Protein AF-A0A2E6DN81-F1 (afdb_monomer_lite)

Structure (mmCIF, N/CA/C/O backbone):
data_AF-A0A2E6DN81-F1
#
_entry.id   AF-A0A2E6DN81-F1
#
loop_
_atom_site.group_PDB
_atom_site.id
_atom_site.type_symbol
_atom_site.label_atom_id
_atom_site.label_alt_id
_atom_site.label_comp_id
_atom_site.label_asym_id
_atom_site.label_entity_id
_atom_site.label_seq_id
_atom_site.pdbx_PDB_ins_code
_atom_site.Cartn_x
_atom_site.Cartn_y
_atom_site.Cartn_z
_atom_site.occupancy
_atom_site.B_iso_or_equiv
_atom_site.auth_seq_id
_atom_site.auth_comp_id
_atom_site.auth_asym_id
_atom_site.auth_atom_id
_atom_site.pdbx_PDB_model_num
ATOM 1 N N . MET A 1 1 ? -9.766 3.424 26.716 1.00 77.06 1 MET A N 1
ATOM 2 C CA . MET A 1 1 ? -9.499 4.787 26.191 1.00 77.06 1 MET A CA 1
ATOM 3 C C . MET A 1 1 ? -10.748 5.645 26.396 1.00 77.06 1 MET A C 1
ATOM 5 O O . MET A 1 1 ? -11.809 5.058 26.550 1.00 77.06 1 MET A O 1
ATOM 9 N N . GLN A 1 2 ? -10.672 6.983 26.450 1.00 85.94 2 GLN A N 1
ATOM 10 C CA . GLN A 1 2 ? -11.897 7.806 26.452 1.00 85.94 2 GLN A CA 1
ATOM 11 C C . GLN A 1 2 ? -12.600 7.711 25.087 1.00 85.94 2 GLN A C 1
ATOM 13 O O . GLN A 1 2 ? -11.926 7.720 24.056 1.00 85.94 2 GLN A O 1
ATOM 18 N N . GLN A 1 3 ? -13.935 7.658 25.079 1.00 84.81 3 GLN A N 1
ATOM 19 C CA . GLN A 1 3 ? -14.743 7.437 23.873 1.00 84.81 3 GLN A CA 1
ATOM 20 C C . GLN A 1 3 ? -14.450 8.451 22.755 1.00 84.81 3 GLN A C 1
ATOM 22 O O . GLN A 1 3 ? -14.211 8.069 21.612 1.00 84.81 3 GLN A O 1
ATOM 27 N N . GLY A 1 4 ? -14.400 9.746 23.089 1.00 88.38 4 GLY A N 1
ATOM 28 C CA . GLY A 1 4 ? -14.118 10.805 22.113 1.00 88.38 4 GLY A CA 1
ATOM 29 C C . GLY A 1 4 ? -12.741 10.658 21.459 1.00 88.38 4 GLY A C 1
ATOM 30 O O . GLY A 1 4 ? -12.616 10.782 20.243 1.00 88.38 4 GLY A O 1
ATOM 31 N N . THR A 1 5 ? -11.722 10.304 22.247 1.00 90.06 5 THR A N 1
ATOM 32 C CA . THR A 1 5 ? -10.367 10.031 21.746 1.00 90.06 5 THR A CA 1
ATOM 33 C C . THR A 1 5 ? -10.341 8.812 20.827 1.00 90.06 5 THR A C 1
ATOM 35 O O . THR A 1 5 ? -9.689 8.845 19.787 1.00 90.06 5 THR A O 1
ATOM 38 N N . TRP A 1 6 ? -11.077 7.753 21.175 1.00 92.06 6 TRP A N 1
ATOM 39 C CA . TRP A 1 6 ? -11.170 6.543 20.359 1.00 92.06 6 TRP A CA 1
ATOM 40 C C . TRP A 1 6 ? -11.814 6.819 18.994 1.00 92.06 6 TRP A C 1
ATOM 42 O O . TRP A 1 6 ? -11.270 6.426 17.962 1.00 92.06 6 TRP A O 1
ATOM 52 N N . VAL A 1 7 ? -12.933 7.554 18.974 1.00 91.00 7 VAL A N 1
ATOM 53 C CA . VAL A 1 7 ? -13.625 7.930 17.729 1.00 91.00 7 VAL A CA 1
ATOM 54 C C . VAL A 1 7 ? -12.718 8.783 16.846 1.00 91.00 7 VAL A C 1
ATOM 56 O O . VAL A 1 7 ? -12.604 8.526 15.647 1.00 91.00 7 VAL A O 1
ATOM 59 N N . GLN A 1 8 ? -12.034 9.766 17.437 1.00 93.88 8 GLN A N 1
ATOM 60 C CA . GLN A 1 8 ? -11.093 10.612 16.712 1.00 93.88 8 GLN A CA 1
ATOM 61 C C . GLN A 1 8 ? -9.934 9.797 16.124 1.00 93.88 8 GLN A C 1
ATOM 63 O O . GLN A 1 8 ? -9.565 10.017 14.974 1.00 93.88 8 GLN A O 1
ATOM 68 N N . LEU A 1 9 ? -9.389 8.834 16.872 1.00 93.44 9 LEU A N 1
ATOM 69 C CA . LEU A 1 9 ? -8.317 7.965 16.391 1.00 93.44 9 LEU A CA 1
ATOM 70 C C . LEU A 1 9 ? -8.773 7.141 15.184 1.00 93.44 9 LEU A C 1
ATOM 72 O O . LEU A 1 9 ? -8.092 7.150 14.160 1.00 93.44 9 LEU A O 1
ATOM 76 N N . ILE A 1 10 ? -9.933 6.479 15.259 1.00 93.31 10 ILE A N 1
ATOM 77 C CA . ILE A 1 10 ? -10.464 5.711 14.123 1.00 93.31 10 ILE A CA 1
ATOM 78 C C . ILE A 1 10 ? -10.694 6.604 12.908 1.00 93.31 10 ILE A C 1
ATOM 80 O O . ILE A 1 10 ? -10.338 6.218 11.795 1.00 93.31 10 ILE A O 1
ATOM 84 N N . HIS A 1 11 ? -11.247 7.799 13.112 1.00 94.69 11 HIS A N 1
ATOM 85 C CA . HIS A 1 11 ? -11.448 8.758 12.034 1.00 94.69 11 HIS A CA 1
ATOM 86 C C . HIS A 1 11 ? -10.119 9.141 11.365 1.00 94.69 11 HIS A C 1
ATOM 88 O O . HIS A 1 11 ? -10.004 9.055 10.143 1.00 94.69 11 HIS A O 1
ATOM 94 N N . THR A 1 12 ? -9.097 9.500 12.148 1.00 96.00 12 THR A N 1
ATOM 95 C CA . THR A 1 12 ? -7.766 9.849 11.627 1.00 96.00 12 THR A CA 1
ATOM 96 C C . THR A 1 12 ? -7.141 8.687 10.863 1.00 96.00 12 THR A C 1
ATOM 98 O O . THR A 1 12 ? -6.700 8.870 9.736 1.00 96.00 12 THR A O 1
ATOM 101 N N . ARG A 1 13 ? -7.177 7.465 11.409 1.00 95.19 13 ARG A N 1
ATOM 102 C CA . ARG A 1 13 ? -6.631 6.285 10.716 1.00 95.19 13 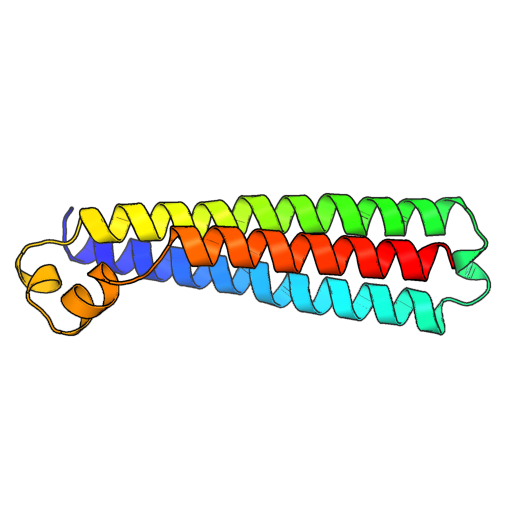ARG A CA 1
ATOM 103 C C . ARG A 1 13 ? -7.403 5.941 9.443 1.00 95.19 13 ARG A C 1
ATOM 105 O O . ARG A 1 13 ? -6.801 5.512 8.463 1.00 95.19 13 ARG A O 1
ATOM 112 N N . GLY A 1 14 ? -8.713 6.179 9.422 1.00 93.75 14 GLY A N 1
ATOM 113 C CA . GLY A 1 14 ? -9.523 6.091 8.207 1.00 93.75 14 GLY A CA 1
ATOM 114 C C . GLY A 1 14 ? -9.112 7.115 7.143 1.00 93.75 14 GLY A C 1
ATOM 115 O O . GLY A 1 14 ? -9.008 6.765 5.968 1.00 93.75 14 GLY A O 1
ATOM 116 N N . ALA A 1 15 ? -8.824 8.355 7.542 1.00 95.56 15 ALA A N 1
ATOM 117 C CA . ALA A 1 15 ? -8.315 9.383 6.636 1.00 95.56 15 ALA A CA 1
ATOM 118 C C . ALA A 1 15 ? -6.909 9.039 6.111 1.00 95.56 15 ALA A C 1
ATOM 120 O O . ALA A 1 15 ? -6.666 9.142 4.909 1.00 95.56 15 ALA A O 1
ATOM 121 N N . ASP A 1 16 ? -6.019 8.542 6.974 1.00 95.38 16 ASP A N 1
ATOM 122 C CA . ASP A 1 16 ? -4.674 8.103 6.588 1.00 95.38 16 ASP A CA 1
ATOM 123 C C . ASP A 1 16 ? -4.724 6.944 5.578 1.00 95.38 16 ASP A C 1
ATOM 125 O O . ASP A 1 16 ? -3.966 6.933 4.608 1.00 95.38 16 ASP A O 1
ATOM 129 N N . ALA A 1 17 ? -5.661 5.997 5.743 1.00 94.38 17 ALA A N 1
ATOM 130 C CA . ALA A 1 17 ? -5.901 4.942 4.756 1.00 94.38 17 ALA A CA 1
ATOM 131 C C . ALA A 1 17 ? -6.215 5.522 3.370 1.00 94.38 17 ALA A C 1
ATOM 133 O O . ALA A 1 17 ? -5.615 5.121 2.373 1.00 94.38 17 ALA A O 1
ATOM 134 N N . GLN A 1 18 ? -7.152 6.470 3.301 1.00 92.50 18 GLN A N 1
ATOM 135 C CA . GLN A 1 18 ? -7.565 7.089 2.040 1.00 92.50 18 GLN A CA 1
ATOM 136 C C . GLN A 1 18 ? -6.432 7.905 1.410 1.00 92.50 18 GLN A C 1
ATOM 138 O O . GLN A 1 18 ? -6.238 7.844 0.194 1.00 92.50 18 GLN A O 1
ATOM 143 N N . ALA A 1 19 ? -5.658 8.610 2.238 1.00 94.12 19 ALA A N 1
ATOM 144 C CA . ALA A 1 19 ? -4.512 9.407 1.820 1.00 94.12 19 ALA A CA 1
ATOM 145 C C . ALA A 1 19 ? -3.350 8.564 1.270 1.00 94.12 19 ALA A C 1
ATOM 147 O O . ALA A 1 19 ? -2.520 9.090 0.536 1.00 94.12 19 ALA A O 1
ATOM 148 N N . VAL A 1 20 ? -3.289 7.268 1.588 1.00 94.06 20 VAL A N 1
ATOM 149 C CA . VAL A 1 20 ? -2.256 6.352 1.080 1.00 94.06 20 VAL A CA 1
ATOM 150 C C . VAL A 1 20 ? -2.767 5.516 -0.096 1.00 94.06 20 VAL A C 1
ATOM 152 O O . VAL A 1 20 ? -2.095 5.426 -1.123 1.00 94.06 20 VAL A O 1
ATOM 155 N N . ILE A 1 21 ? -3.969 4.936 0.007 1.00 92.19 21 ILE A N 1
ATOM 156 C CA . ILE A 1 21 ? -4.506 4.030 -1.021 1.00 92.19 21 ILE A CA 1
ATOM 157 C C . ILE A 1 21 ? -4.773 4.767 -2.333 1.00 92.19 21 ILE A C 1
ATOM 159 O O . ILE A 1 21 ? -4.340 4.300 -3.386 1.00 92.19 21 ILE A O 1
ATOM 163 N N . LEU A 1 22 ? -5.495 5.895 -2.301 1.00 93.56 22 LEU A N 1
ATOM 164 C CA . LEU A 1 22 ? -5.903 6.569 -3.538 1.00 93.56 22 LEU A CA 1
ATOM 165 C C . LEU A 1 22 ? -4.689 7.049 -4.348 1.00 93.56 22 LEU A C 1
ATOM 167 O O . LEU A 1 22 ? -4.616 6.711 -5.532 1.00 93.56 22 LEU A O 1
ATOM 171 N N . PRO A 1 23 ? -3.696 7.745 -3.756 1.00 94.31 23 PRO A N 1
ATOM 172 C CA . PRO A 1 23 ? -2.495 8.121 -4.494 1.00 94.31 23 PRO A CA 1
ATOM 173 C C . PRO A 1 23 ? -1.696 6.923 -5.001 1.00 94.31 23 PRO A C 1
ATOM 175 O O . PRO A 1 23 ? -1.154 6.995 -6.100 1.00 94.31 23 PRO A O 1
ATOM 178 N N . TYR A 1 24 ? -1.651 5.810 -4.259 1.00 95.38 24 TYR A N 1
ATOM 179 C CA . TYR A 1 24 ? -0.991 4.598 -4.740 1.00 95.38 24 TYR A CA 1
ATOM 180 C C . TYR A 1 24 ? -1.671 4.034 -5.992 1.00 95.38 24 TYR A C 1
ATOM 182 O O . TYR A 1 24 ? -0.989 3.745 -6.971 1.00 95.38 24 TYR A O 1
ATOM 190 N N . VAL A 1 25 ? -3.005 3.944 -6.008 1.00 95.31 25 VAL A N 1
ATOM 191 C CA . VAL A 1 25 ? -3.753 3.483 -7.190 1.00 95.31 25 VAL A CA 1
ATOM 192 C C . VAL A 1 25 ? -3.478 4.385 -8.396 1.00 95.31 25 VAL A C 1
ATOM 194 O O . VAL A 1 25 ? -3.188 3.880 -9.480 1.00 95.31 25 VAL A O 1
ATOM 197 N N . PHE A 1 26 ? -3.503 5.709 -8.217 1.00 96.94 26 PHE A N 1
ATOM 198 C CA . PHE A 1 26 ? -3.170 6.644 -9.297 1.00 96.94 26 PHE A CA 1
ATOM 199 C C . PHE A 1 26 ? -1.715 6.532 -9.752 1.00 96.94 26 PHE A C 1
ATOM 201 O O . PHE A 1 26 ? -1.457 6.581 -10.951 1.00 96.94 26 PHE A O 1
ATOM 208 N N . SER A 1 27 ? -0.779 6.348 -8.821 1.00 96.62 27 SER A N 1
ATOM 209 C CA . SER A 1 27 ? 0.638 6.129 -9.119 1.00 96.62 27 SER A CA 1
ATOM 210 C C . SER A 1 27 ? 0.827 4.889 -9.990 1.00 96.62 27 SER A C 1
ATOM 212 O O . SER A 1 27 ? 1.445 4.975 -11.045 1.00 96.62 27 SER A O 1
ATOM 214 N N . VAL A 1 28 ? 0.207 3.768 -9.615 1.00 97.31 28 VAL A N 1
ATOM 215 C CA . VAL A 1 28 ? 0.275 2.505 -10.363 1.00 97.31 28 VAL A CA 1
ATOM 216 C C . VAL A 1 28 ? -0.320 2.643 -11.766 1.00 97.31 28 VAL A C 1
ATOM 218 O O . VAL A 1 28 ? 0.299 2.236 -12.748 1.00 97.31 28 VAL A O 1
ATOM 221 N N . LEU A 1 29 ? -1.504 3.253 -11.887 1.00 97.00 29 LEU A N 1
ATOM 222 C CA . LEU A 1 29 ? -2.117 3.517 -13.193 1.00 97.00 29 LEU A CA 1
ATOM 223 C C . LEU A 1 29 ? -1.246 4.446 -14.050 1.00 97.00 29 LEU A C 1
ATOM 225 O O . LEU A 1 29 ? -1.081 4.205 -15.243 1.00 97.00 29 LEU A O 1
ATOM 229 N N . GLY A 1 30 ? -0.663 5.480 -13.440 1.00 96.56 30 GLY A N 1
ATOM 230 C CA . GLY A 1 30 ? 0.247 6.411 -14.100 1.00 96.56 30 GLY A CA 1
ATOM 231 C C . GLY A 1 30 ? 1.535 5.738 -14.573 1.00 96.56 30 GLY A C 1
ATOM 232 O O . GLY A 1 30 ? 1.977 5.986 -15.691 1.00 96.56 30 GLY A O 1
ATOM 233 N N . THR A 1 31 ? 2.110 4.842 -13.770 1.00 96.44 31 THR A N 1
ATOM 234 C CA . THR A 1 31 ? 3.282 4.057 -14.165 1.00 96.44 31 THR A CA 1
ATOM 235 C C . THR A 1 31 ? 2.960 3.124 -15.328 1.00 96.44 31 THR A C 1
ATOM 237 O O . THR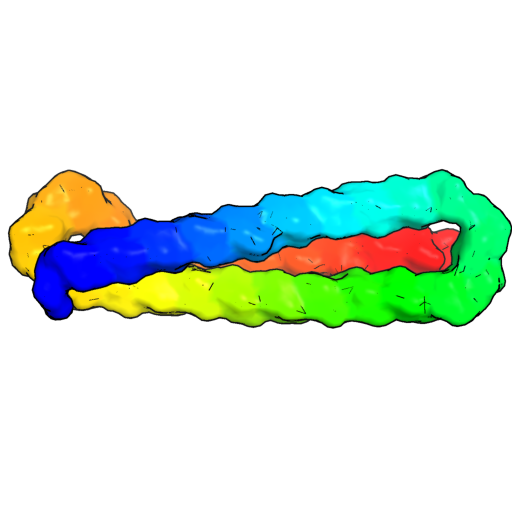 A 1 31 ? 3.709 3.115 -16.298 1.00 96.44 31 THR A O 1
ATOM 240 N N . PHE A 1 32 ? 1.830 2.408 -15.308 1.00 96.75 32 PHE A N 1
ATOM 241 C CA . PHE A 1 32 ? 1.421 1.604 -16.466 1.00 96.75 32 PHE A CA 1
ATOM 242 C C . PHE A 1 32 ? 1.196 2.450 -17.718 1.00 96.75 32 PHE A C 1
ATOM 244 O O . PHE A 1 32 ? 1.664 2.078 -18.789 1.00 96.75 32 PHE A O 1
ATOM 251 N N . ALA A 1 33 ? 0.530 3.598 -17.596 1.00 95.69 33 ALA A N 1
ATOM 252 C CA . ALA A 1 33 ? 0.358 4.528 -18.707 1.00 95.69 33 ALA A CA 1
ATOM 253 C C . ALA A 1 33 ? 1.712 4.970 -19.287 1.00 95.69 33 ALA A C 1
ATOM 255 O O . ALA A 1 33 ? 1.885 4.989 -20.504 1.00 95.69 33 ALA A O 1
ATOM 256 N N . PHE A 1 34 ? 2.687 5.271 -18.425 1.00 93.56 34 PHE A N 1
ATOM 257 C CA . PHE A 1 34 ? 4.033 5.640 -18.853 1.00 93.56 34 PHE A CA 1
ATOM 258 C C . PHE A 1 34 ? 4.777 4.476 -19.519 1.00 93.56 34 PHE A C 1
ATOM 260 O O . PHE A 1 34 ? 5.472 4.699 -20.498 1.00 93.56 34 PHE A O 1
ATOM 267 N N . ILE A 1 35 ? 4.600 3.238 -19.052 1.00 93.56 35 ILE A N 1
ATOM 268 C CA . ILE A 1 35 ? 5.170 2.047 -19.702 1.00 93.56 35 ILE A CA 1
ATOM 269 C C . ILE A 1 35 ? 4.551 1.836 -21.095 1.00 93.56 35 ILE A C 1
ATOM 271 O O . ILE A 1 35 ? 5.268 1.597 -22.059 1.00 93.56 35 ILE A O 1
ATOM 275 N N . ILE A 1 36 ? 3.227 1.968 -21.226 1.00 92.44 36 ILE A N 1
ATOM 276 C CA . ILE A 1 36 ? 2.505 1.721 -22.486 1.00 92.44 36 ILE A CA 1
ATOM 277 C C . ILE A 1 36 ? 2.793 2.810 -23.531 1.00 92.44 36 ILE A C 1
ATOM 279 O O . ILE A 1 36 ? 2.884 2.514 -24.722 1.00 92.44 36 ILE A O 1
ATOM 283 N N . TRP A 1 37 ? 2.913 4.070 -23.106 1.00 93.19 37 TRP A N 1
ATOM 284 C CA . TRP A 1 37 ? 3.016 5.225 -24.009 1.00 93.19 37 TRP A CA 1
ATOM 285 C C . TRP A 1 37 ? 4.356 5.971 -23.945 1.00 93.19 37 TRP A C 1
ATOM 287 O O . TRP A 1 37 ? 4.504 6.997 -24.605 1.00 93.19 37 TRP A O 1
ATOM 297 N N . GLY A 1 38 ? 5.334 5.488 -23.176 1.00 87.88 38 GLY A N 1
ATOM 298 C CA . GLY A 1 38 ? 6.609 6.180 -22.943 1.00 87.88 38 GLY A CA 1
ATOM 299 C C . GLY A 1 38 ? 7.558 6.214 -24.144 1.00 87.88 38 GLY A C 1
ATOM 300 O O . GLY A 1 38 ? 8.396 7.112 -24.222 1.00 87.88 38 GLY A O 1
ATOM 301 N N . GLY A 1 39 ? 7.413 5.285 -25.095 1.00 86.25 39 GLY A N 1
ATOM 302 C CA . GLY A 1 39 ? 8.217 5.235 -26.323 1.00 86.25 39 GLY A CA 1
ATOM 303 C C . GLY A 1 39 ? 9.729 5.230 -26.057 1.00 86.25 39 GLY A C 1
ATOM 304 O O . GLY A 1 39 ? 10.191 4.648 -25.079 1.00 86.25 39 GLY A O 1
ATOM 305 N N . GLU A 1 40 ? 10.492 5.936 -26.898 1.00 85.38 40 GLU A N 1
ATOM 306 C CA . GLU A 1 40 ? 11.968 5.998 -26.850 1.00 85.38 40 GLU A CA 1
ATOM 307 C C . GLU A 1 40 ? 12.533 6.525 -25.516 1.00 85.38 40 GLU A C 1
ATOM 309 O O . GLU A 1 40 ? 13.688 6.272 -25.176 1.00 85.38 40 GLU A O 1
ATOM 314 N N . ALA A 1 41 ? 11.738 7.251 -24.719 1.00 80.75 41 ALA A N 1
ATOM 315 C CA . ALA A 1 41 ? 12.184 7.737 -23.414 1.00 80.75 41 ALA A CA 1
ATOM 316 C C . ALA A 1 41 ? 12.442 6.593 -22.416 1.00 80.75 41 ALA A C 1
ATOM 318 O O . ALA A 1 41 ? 13.230 6.771 -21.487 1.00 80.75 41 ALA A O 1
ATOM 319 N N . LEU A 1 42 ? 11.802 5.431 -22.602 1.00 81.31 42 LEU A N 1
ATOM 320 C CA . LEU A 1 42 ? 12.017 4.238 -21.778 1.00 81.31 42 LEU A CA 1
ATOM 321 C C . LEU A 1 42 ? 13.323 3.511 -22.114 1.00 81.31 42 LEU A C 1
ATOM 323 O O . LEU A 1 42 ? 13.904 2.890 -21.226 1.00 81.31 42 LEU A O 1
ATOM 327 N N . ASP A 1 43 ? 13.823 3.650 -23.346 1.00 77.19 43 ASP A N 1
ATOM 328 C CA . ASP A 1 43 ? 15.080 3.029 -23.795 1.00 77.19 43 ASP A CA 1
ATOM 329 C C . ASP A 1 43 ? 16.315 3.696 -23.168 1.00 77.19 43 ASP A C 1
ATOM 331 O O . ASP A 1 43 ? 17.433 3.171 -23.192 1.00 77.19 43 ASP A O 1
ATOM 335 N N . VAL A 1 44 ? 16.121 4.860 -22.543 1.00 85.38 44 VAL A N 1
ATOM 336 C CA . VAL A 1 44 ? 17.135 5.498 -21.713 1.00 85.38 44 VAL A CA 1
ATOM 337 C C . VAL A 1 44 ? 17.210 4.743 -20.386 1.00 85.38 44 VAL A C 1
ATOM 339 O O . VAL A 1 44 ? 16.382 4.939 -19.499 1.00 85.38 44 VAL A O 1
ATOM 342 N N . GLY A 1 45 ? 18.251 3.926 -20.200 1.00 83.62 45 GLY A N 1
ATOM 343 C CA . GLY A 1 45 ? 18.398 3.065 -19.014 1.00 83.62 45 GLY A CA 1
ATOM 344 C C . GLY A 1 45 ? 18.277 3.784 -17.658 1.00 83.62 45 GLY A C 1
ATOM 345 O O . GLY A 1 45 ? 17.833 3.188 -16.679 1.00 83.62 45 GLY A O 1
ATOM 346 N N . ALA A 1 46 ? 18.595 5.081 -17.588 1.00 88.12 46 ALA A N 1
ATOM 347 C CA . ALA A 1 46 ? 18.368 5.892 -16.390 1.00 88.12 46 ALA A CA 1
ATOM 348 C C . ALA A 1 46 ? 16.873 6.111 -16.076 1.00 88.12 46 ALA A C 1
ATOM 350 O O . ALA A 1 46 ? 16.487 6.097 -14.908 1.00 88.12 46 ALA A O 1
ATOM 351 N N . VAL A 1 47 ? 16.030 6.286 -17.099 1.00 91.44 47 VAL A N 1
ATOM 352 C CA . VAL A 1 47 ? 14.573 6.442 -16.962 1.00 91.44 47 VAL A CA 1
ATOM 353 C C . VAL A 1 47 ? 13.943 5.115 -16.552 1.00 91.44 47 VAL A C 1
ATOM 355 O O . VAL A 1 47 ? 13.187 5.081 -15.582 1.00 91.44 47 VAL A O 1
ATOM 358 N N . GLN A 1 48 ? 14.315 4.013 -17.210 1.00 92.44 48 GLN A N 1
ATOM 359 C CA . GLN A 1 48 ? 13.855 2.673 -16.834 1.00 92.44 48 GLN A CA 1
ATOM 360 C C . GLN A 1 48 ? 14.213 2.353 -15.374 1.00 92.44 48 GLN A C 1
ATOM 362 O O . GLN A 1 48 ? 13.361 1.919 -14.599 1.00 92.44 48 GLN A O 1
ATOM 367 N N . LEU A 1 49 ? 15.449 2.648 -14.953 1.00 94.56 49 LEU A N 1
ATOM 368 C CA . LEU A 1 49 ? 15.875 2.463 -13.566 1.00 94.56 49 LEU A CA 1
ATOM 369 C C . LEU A 1 49 ? 15.072 3.331 -12.587 1.00 94.56 49 LEU A C 1
ATOM 371 O O . LEU A 1 49 ? 14.683 2.847 -11.526 1.00 94.56 49 LEU A O 1
ATOM 375 N N . ALA A 1 50 ? 14.810 4.596 -12.926 1.00 95.06 50 ALA A N 1
ATOM 376 C CA . ALA A 1 50 ? 14.035 5.494 -12.073 1.00 95.06 50 ALA A CA 1
ATOM 377 C C . ALA A 1 50 ? 12.604 4.980 -11.851 1.00 95.06 50 ALA A C 1
ATOM 379 O O . ALA A 1 50 ? 12.109 5.002 -10.722 1.00 95.06 50 ALA A O 1
ATOM 380 N N . ILE A 1 51 ? 11.961 4.459 -12.900 1.00 95.44 51 ILE A N 1
ATOM 381 C CA . ILE A 1 51 ? 10.619 3.873 -12.805 1.00 95.44 51 ILE A CA 1
ATOM 382 C C . ILE A 1 51 ? 10.655 2.601 -11.964 1.00 95.44 51 ILE A C 1
ATOM 384 O O . ILE A 1 51 ? 9.845 2.460 -11.051 1.00 95.44 51 ILE A O 1
ATOM 388 N N . ALA A 1 52 ? 11.612 1.703 -12.208 1.00 96.69 52 ALA A N 1
ATOM 389 C CA . ALA A 1 52 ? 11.756 0.483 -11.420 1.00 96.69 52 ALA A CA 1
ATOM 390 C C . ALA A 1 52 ? 11.963 0.792 -9.927 1.00 96.69 52 ALA A C 1
ATOM 392 O O . ALA A 1 52 ? 11.301 0.208 -9.066 1.00 96.69 52 ALA A O 1
ATOM 393 N N . ALA A 1 53 ? 12.833 1.758 -9.615 1.00 97.25 53 ALA A N 1
ATOM 394 C CA . ALA A 1 53 ? 13.068 2.215 -8.251 1.00 97.25 53 ALA A CA 1
ATOM 395 C C . ALA A 1 53 ? 11.794 2.791 -7.618 1.00 97.25 53 ALA A C 1
ATOM 397 O O . ALA A 1 53 ? 11.481 2.460 -6.475 1.00 97.25 53 ALA A O 1
ATOM 398 N N . TRP A 1 54 ? 11.029 3.602 -8.355 1.00 97.00 54 TRP A N 1
ATOM 399 C CA . TRP A 1 54 ? 9.753 4.139 -7.881 1.00 97.00 54 TRP A CA 1
ATOM 400 C C . TRP A 1 54 ? 8.714 3.045 -7.625 1.00 97.00 54 TRP A C 1
ATOM 402 O O . TRP A 1 54 ? 8.079 3.049 -6.573 1.00 97.00 54 TRP A O 1
ATOM 412 N N . VAL A 1 55 ? 8.570 2.079 -8.536 1.00 97.81 55 VAL A N 1
ATOM 413 C CA . VAL A 1 55 ? 7.649 0.946 -8.373 1.00 97.81 55 VAL A CA 1
ATOM 414 C C . VAL A 1 55 ? 7.956 0.193 -7.082 1.00 97.81 55 VAL A C 1
ATOM 416 O O . VAL A 1 55 ? 7.039 -0.090 -6.310 1.00 97.81 55 VAL A O 1
ATOM 419 N N . VAL A 1 56 ? 9.233 -0.091 -6.811 1.00 97.81 56 VAL A N 1
ATOM 420 C CA . VAL A 1 56 ? 9.656 -0.802 -5.597 1.00 97.81 56 VAL A CA 1
ATOM 421 C C . VAL A 1 56 ? 9.455 0.060 -4.352 1.00 97.81 56 VAL A C 1
ATOM 423 O O . VAL A 1 56 ? 8.768 -0.359 -3.420 1.00 97.81 56 VAL A O 1
ATOM 426 N N . LEU A 1 57 ? 10.025 1.266 -4.322 1.00 96.94 57 LEU A N 1
ATOM 427 C CA . LEU A 1 57 ? 10.009 2.125 -3.136 1.00 96.94 57 LEU A CA 1
ATOM 428 C C . LEU A 1 57 ? 8.602 2.623 -2.808 1.00 96.94 57 LEU A C 1
ATOM 430 O O . LEU A 1 57 ? 8.203 2.579 -1.647 1.00 96.94 57 LEU A O 1
ATOM 434 N N . GLY A 1 58 ? 7.832 3.039 -3.813 1.00 95.94 58 GLY A N 1
ATOM 435 C CA . GLY A 1 58 ? 6.445 3.467 -3.648 1.00 95.94 58 GLY A CA 1
ATOM 436 C C . GLY A 1 58 ? 5.554 2.333 -3.146 1.00 95.94 58 GLY A C 1
ATOM 437 O O . GLY A 1 58 ? 4.745 2.541 -2.246 1.00 95.94 58 GLY A O 1
ATOM 438 N N . SER A 1 59 ? 5.749 1.112 -3.651 1.00 97.06 59 SER A N 1
ATOM 439 C CA . SER A 1 59 ? 5.016 -0.065 -3.169 1.00 97.06 59 SER A CA 1
ATOM 440 C C . SER A 1 59 ? 5.385 -0.423 -1.728 1.00 97.06 59 SER A C 1
ATOM 442 O O . SER A 1 59 ? 4.493 -0.627 -0.908 1.00 97.06 59 SER A O 1
ATOM 444 N N . LEU A 1 60 ? 6.677 -0.441 -1.381 1.00 96.12 60 LEU A N 1
ATOM 445 C CA . LEU A 1 60 ? 7.125 -0.689 -0.005 1.00 96.12 60 LEU A CA 1
ATOM 446 C C . LEU A 1 60 ? 6.616 0.380 0.966 1.00 96.12 60 LEU A C 1
ATOM 448 O O . LEU A 1 60 ? 6.161 0.052 2.060 1.00 96.12 60 LEU A O 1
ATOM 452 N N . TRP A 1 61 ? 6.655 1.648 0.561 1.00 94.31 61 TRP A N 1
ATOM 453 C CA . TRP A 1 61 ? 6.146 2.759 1.355 1.00 94.31 61 TRP A CA 1
ATOM 454 C C . TRP A 1 61 ? 4.653 2.593 1.653 1.00 94.31 61 TRP A C 1
ATOM 456 O O . TRP A 1 61 ? 4.255 2.586 2.818 1.00 94.31 61 TRP A O 1
ATOM 466 N N . THR A 1 62 ? 3.832 2.382 0.621 1.00 95.69 62 THR A N 1
ATOM 467 C CA . THR A 1 62 ? 2.388 2.141 0.770 1.00 95.69 62 THR A CA 1
ATOM 468 C C . THR A 1 62 ? 2.109 0.916 1.635 1.00 95.69 62 THR A C 1
ATOM 470 O O . THR A 1 62 ? 1.234 0.964 2.501 1.00 95.69 62 THR A O 1
ATOM 473 N N . LEU A 1 63 ? 2.867 -0.168 1.439 1.00 95.88 63 LEU A N 1
ATOM 474 C CA . LEU A 1 63 ? 2.723 -1.398 2.209 1.00 95.88 63 LEU A CA 1
ATOM 475 C C . LEU A 1 63 ? 2.903 -1.140 3.704 1.00 95.88 63 LEU A C 1
ATOM 477 O O . LEU A 1 63 ? 2.029 -1.506 4.486 1.00 95.88 63 LEU A O 1
ATOM 481 N N . LEU A 1 64 ? 4.000 -0.486 4.088 1.00 95.31 64 LEU A N 1
ATOM 482 C CA . LEU A 1 64 ? 4.324 -0.202 5.486 1.00 95.31 64 LEU A CA 1
ATOM 483 C C . LEU A 1 64 ? 3.299 0.732 6.134 1.00 95.31 64 LEU A C 1
ATOM 485 O O . LEU A 1 64 ? 2.824 0.464 7.237 1.00 95.31 64 LEU A O 1
ATOM 489 N N . TRP A 1 65 ? 2.929 1.814 5.447 1.00 95.25 65 TRP A N 1
ATOM 490 C CA . TRP A 1 65 ? 1.990 2.790 5.997 1.00 95.25 65 TRP A CA 1
ATOM 491 C C . TRP A 1 65 ? 0.593 2.214 6.178 1.00 95.25 65 TRP A C 1
ATOM 493 O O . TRP A 1 65 ? -0.011 2.392 7.238 1.00 95.25 65 TRP A O 1
ATOM 503 N N . PHE A 1 66 ? 0.083 1.500 5.175 1.00 95.31 66 PHE A N 1
ATOM 504 C CA . PHE A 1 66 ? -1.256 0.937 5.266 1.00 95.31 66 PHE A CA 1
ATOM 505 C C . PHE A 1 66 ? -1.313 -0.275 6.210 1.00 95.31 66 PHE A C 1
ATOM 507 O O . PHE A 1 66 ? -2.296 -0.443 6.930 1.00 95.31 66 PHE A O 1
ATOM 514 N N . ASP A 1 67 ? -0.239 -1.066 6.310 1.00 95.88 67 ASP A N 1
ATOM 515 C CA . ASP A 1 67 ? -0.111 -2.097 7.347 1.00 95.88 67 ASP A CA 1
ATOM 516 C C . ASP A 1 67 ? -0.157 -1.493 8.762 1.00 95.88 67 ASP A C 1
ATOM 518 O O . ASP A 1 67 ? -0.880 -1.999 9.624 1.00 95.88 67 ASP A O 1
ATOM 522 N N . GLY A 1 68 ? 0.527 -0.362 8.973 1.00 95.69 68 GLY A N 1
ATOM 523 C CA . GLY A 1 68 ? 0.449 0.415 10.209 1.00 95.69 68 GLY A CA 1
ATOM 524 C C . GLY A 1 68 ? -0.977 0.872 10.529 1.00 95.69 68 GLY A C 1
ATOM 525 O O . GLY A 1 68 ? -1.438 0.709 11.655 1.00 95.69 68 GLY A O 1
ATOM 526 N N . VAL A 1 69 ? -1.725 1.364 9.533 1.00 96.44 69 VAL A N 1
ATOM 527 C CA . VAL A 1 69 ? -3.145 1.732 9.704 1.00 96.44 69 VAL A CA 1
ATOM 528 C C . VAL A 1 69 ? -3.970 0.545 10.186 1.00 96.44 69 VAL A C 1
ATOM 530 O O . VAL A 1 69 ? -4.722 0.666 11.153 1.00 96.44 69 VAL A O 1
ATOM 533 N N . ILE A 1 70 ? -3.817 -0.615 9.549 1.00 95.94 70 ILE A N 1
ATOM 534 C CA . ILE A 1 70 ? -4.571 -1.813 9.923 1.00 95.94 70 ILE A CA 1
ATOM 535 C C . ILE A 1 70 ? -4.181 -2.292 11.330 1.00 95.94 70 ILE A C 1
ATOM 537 O O . ILE A 1 70 ? -5.047 -2.719 12.096 1.00 95.94 70 ILE A O 1
ATOM 541 N N . ALA A 1 71 ? -2.897 -2.214 11.689 1.00 95.88 71 ALA A N 1
ATOM 542 C CA . ALA A 1 71 ? -2.422 -2.555 13.026 1.00 95.88 71 ALA A CA 1
ATOM 543 C C . ALA A 1 71 ? -3.045 -1.649 14.101 1.00 95.88 71 ALA A C 1
ATOM 545 O O . ALA A 1 71 ? -3.547 -2.162 15.104 1.00 95.88 71 ALA A O 1
ATOM 546 N N . ASP A 1 72 ? -3.089 -0.337 13.859 1.00 95.50 72 ASP A N 1
ATOM 547 C CA . ASP A 1 72 ? -3.674 0.638 14.784 1.00 95.50 72 ASP A CA 1
ATOM 548 C C . ASP A 1 72 ? -5.189 0.463 14.919 1.00 95.50 72 ASP A C 1
ATOM 550 O O . ASP A 1 72 ? -5.720 0.524 16.025 1.00 95.50 72 ASP A O 1
ATOM 554 N N . LEU A 1 73 ? -5.899 0.170 13.823 1.00 95.00 73 LEU A N 1
ATOM 555 C CA . LEU A 1 73 ? -7.326 -0.171 13.868 1.00 95.00 73 LEU A CA 1
ATOM 556 C C . LEU A 1 73 ? -7.572 -1.468 14.655 1.00 95.00 73 LEU A C 1
ATOM 558 O O . LEU A 1 73 ? -8.543 -1.568 15.408 1.00 95.00 73 LEU A O 1
ATOM 562 N N . GLY A 1 74 ? -6.667 -2.443 14.533 1.00 94.19 74 GLY A N 1
ATOM 563 C CA . GLY A 1 74 ? -6.673 -3.668 15.331 1.00 94.19 74 GLY A CA 1
ATOM 564 C C . GLY A 1 74 ? -6.440 -3.437 16.822 1.00 94.19 74 GLY A C 1
ATOM 565 O O . GLY A 1 74 ? -7.050 -4.120 17.645 1.00 94.19 74 GLY A O 1
ATOM 566 N N . ALA A 1 75 ? -5.590 -2.477 17.183 1.00 94.25 75 ALA A N 1
ATOM 567 C CA . ALA A 1 75 ? -5.418 -2.049 18.567 1.00 94.25 75 ALA A CA 1
ATOM 568 C C . ALA A 1 75 ? -6.657 -1.287 19.067 1.00 94.25 75 ALA A C 1
ATOM 570 O O . ALA A 1 75 ? -7.211 -1.640 20.105 1.00 94.25 75 ALA A O 1
ATOM 571 N N . ALA A 1 76 ? -7.172 -0.341 18.276 1.00 93.06 76 ALA A N 1
ATOM 572 C CA . ALA A 1 76 ? -8.379 0.417 18.590 1.00 93.06 76 ALA A CA 1
ATOM 573 C C . ALA A 1 76 ? -9.587 -0.497 18.840 1.00 93.06 76 ALA A C 1
ATOM 575 O O . ALA A 1 76 ? -10.348 -0.263 19.772 1.00 93.06 76 ALA A O 1
ATOM 576 N N . MET A 1 77 ? -9.745 -1.584 18.079 1.00 93.56 77 MET A N 1
ATOM 577 C CA . MET A 1 77 ? -10.782 -2.591 18.340 1.00 93.56 77 MET A CA 1
ATOM 578 C C . MET A 1 77 ? -10.726 -3.131 19.779 1.00 93.56 77 MET A C 1
ATOM 580 O O . MET A 1 77 ? -11.768 -3.346 20.392 1.00 93.56 77 MET A O 1
ATOM 584 N N . LYS A 1 78 ? -9.529 -3.333 20.336 1.00 92.25 78 LYS A N 1
ATOM 585 C CA . LYS A 1 78 ? -9.344 -3.844 21.703 1.00 92.25 78 LYS A CA 1
ATOM 586 C C . LYS A 1 78 ? -9.569 -2.774 22.772 1.00 92.25 78 LYS A C 1
ATOM 588 O O . LYS A 1 78 ? -9.921 -3.117 23.894 1.00 92.25 78 LYS A O 1
ATOM 593 N N . ASP A 1 79 ? -9.403 -1.505 22.410 1.00 93.94 79 ASP A N 1
ATOM 594 C CA . ASP A 1 79 ? -9.502 -0.359 23.318 1.00 93.94 79 ASP A CA 1
ATOM 595 C C . ASP A 1 79 ? -10.899 0.285 23.374 1.00 93.94 79 ASP A C 1
ATOM 597 O O . ASP A 1 79 ? -11.062 1.338 24.007 1.00 93.94 79 ASP A O 1
ATOM 601 N N . MET A 1 80 ? -11.897 -0.331 22.724 1.00 93.44 80 MET A N 1
ATOM 602 C CA . MET A 1 80 ? -13.303 0.073 22.818 1.00 93.44 80 MET A CA 1
ATOM 603 C C . MET A 1 80 ? -13.778 0.063 24.274 1.00 93.44 80 MET A C 1
ATOM 605 O O . MET A 1 80 ? -13.508 -0.876 25.023 1.00 93.44 80 MET A O 1
ATOM 609 N N . ASP A 1 81 ? -14.531 1.088 24.667 1.00 92.75 81 ASP A N 1
ATOM 610 C CA . ASP A 1 81 ? -15.250 1.062 25.939 1.00 92.75 81 ASP A CA 1
ATOM 611 C C . ASP A 1 81 ? -16.444 0.090 25.897 1.00 92.75 81 ASP A C 1
ATOM 613 O O . ASP A 1 81 ? -16.825 -0.441 24.848 1.00 92.75 81 ASP A O 1
ATOM 617 N N . SER A 1 82 ? -17.033 -0.170 27.066 1.00 91.88 82 SER A N 1
ATOM 618 C CA . SER A 1 82 ? -18.132 -1.128 27.213 1.00 91.88 82 SER A CA 1
ATOM 619 C C . SER A 1 82 ? -19.392 -0.730 26.441 1.00 91.88 82 SER A C 1
ATOM 621 O O . SER A 1 82 ? -20.122 -1.613 25.989 1.00 91.88 82 SER A O 1
ATOM 623 N N . GLU A 1 83 ? -19.652 0.566 26.268 1.00 92.00 83 GLU A N 1
ATOM 624 C CA . GLU A 1 83 ? -20.824 1.063 25.549 1.00 92.00 83 GLU A CA 1
ATOM 625 C C . GLU A 1 83 ? -20.683 0.820 24.041 1.00 92.00 83 GLU A C 1
ATOM 627 O O . GLU A 1 83 ? -21.548 0.191 23.420 1.00 92.00 83 GLU A O 1
ATOM 632 N N . ILE A 1 84 ? -19.554 1.227 23.454 1.00 90.94 84 ILE A N 1
ATOM 633 C CA . ILE A 1 84 ? -19.254 0.994 22.040 1.00 90.94 84 ILE A CA 1
ATOM 634 C C . ILE A 1 84 ? -19.169 -0.503 21.759 1.00 90.94 84 ILE A C 1
ATOM 636 O O . ILE A 1 84 ? -19.776 -0.966 20.790 1.00 90.94 84 ILE A O 1
ATOM 640 N N . ALA A 1 85 ? -18.483 -1.278 22.602 1.00 92.44 85 ALA A N 1
ATOM 641 C CA . ALA A 1 85 ? -18.354 -2.722 22.423 1.00 92.44 85 ALA A CA 1
ATOM 642 C C . ALA A 1 85 ? -19.717 -3.444 22.440 1.00 92.44 85 ALA A C 1
ATOM 644 O O . ALA A 1 85 ? -19.906 -4.425 21.716 1.00 92.44 85 ALA A O 1
ATOM 645 N N . ALA A 1 86 ? -20.688 -2.956 23.222 1.00 94.44 86 ALA A N 1
ATOM 646 C CA . ALA A 1 86 ? -22.040 -3.515 23.275 1.00 94.44 86 ALA A CA 1
ATOM 647 C C . ALA A 1 86 ? -22.913 -3.135 22.062 1.00 94.44 86 ALA A C 1
ATOM 649 O O . ALA A 1 86 ? -23.869 -3.858 21.740 1.00 94.44 86 ALA A O 1
ATOM 650 N N . SER A 1 87 ? -22.587 -2.036 21.376 1.00 94.25 87 SER A N 1
ATOM 651 C CA . SER A 1 87 ? -23.298 -1.567 20.184 1.00 94.25 87 SER A CA 1
ATOM 652 C C . SER A 1 87 ? -23.173 -2.535 18.996 1.00 94.25 87 SER A C 1
ATOM 654 O O . SER A 1 87 ? -22.267 -3.368 18.915 1.00 94.25 87 SER A O 1
ATOM 656 N N . ASN A 1 88 ? -24.075 -2.409 18.019 1.00 96.00 88 ASN A N 1
ATOM 657 C CA . ASN A 1 88 ? -24.020 -3.225 16.801 1.00 96.00 88 ASN A CA 1
ATOM 658 C C . ASN A 1 88 ? -22.767 -2.938 15.957 1.00 96.00 88 ASN A C 1
ATOM 660 O O . ASN A 1 88 ? -22.198 -3.865 15.382 1.00 96.00 88 ASN A O 1
ATOM 664 N N . ILE A 1 89 ? -22.308 -1.680 15.921 1.00 91.19 89 ILE A N 1
ATOM 665 C CA . ILE A 1 89 ? -21.067 -1.303 15.233 1.00 91.19 89 ILE A CA 1
ATOM 666 C C . ILE A 1 89 ? -19.859 -1.941 15.915 1.00 91.19 89 ILE A C 1
ATOM 668 O O . ILE A 1 89 ? -19.061 -2.572 15.228 1.00 91.19 89 ILE A O 1
ATOM 672 N N . GLY A 1 90 ? -19.749 -1.852 17.245 1.00 92.56 90 GLY A N 1
ATOM 673 C CA . GLY A 1 90 ? -18.623 -2.430 17.982 1.00 92.56 90 GLY A CA 1
ATOM 674 C C . GLY A 1 90 ? -18.562 -3.949 17.842 1.00 92.56 90 GLY A C 1
ATOM 675 O O . GLY A 1 90 ? -17.503 -4.503 17.559 1.00 92.56 90 GLY A O 1
ATOM 676 N N . LYS A 1 91 ? -19.715 -4.629 17.906 1.00 95.69 91 LYS A N 1
ATOM 677 C CA . LYS A 1 91 ? -19.817 -6.076 17.645 1.00 95.69 91 LYS A CA 1
ATOM 678 C C . LYS A 1 91 ? -19.392 -6.468 16.233 1.00 95.69 91 LYS A C 1
ATOM 680 O O . LYS A 1 91 ? -18.846 -7.554 16.050 1.00 95.69 91 LYS A O 1
ATOM 685 N N . ASN A 1 92 ? -19.671 -5.634 15.233 1.00 94.69 92 ASN A N 1
ATOM 686 C CA . ASN A 1 92 ? -19.204 -5.874 13.871 1.00 94.69 92 ASN A CA 1
ATOM 687 C C . ASN A 1 92 ? -17.697 -5.613 13.752 1.00 94.69 92 ASN A C 1
ATOM 689 O O . ASN A 1 92 ? -16.972 -6.430 13.192 1.00 94.69 92 ASN A O 1
ATOM 693 N N . PHE A 1 93 ? -17.219 -4.513 14.336 1.00 93.00 93 PHE A N 1
ATOM 694 C CA . PHE A 1 93 ? -15.809 -4.142 14.323 1.00 93.00 93 PHE A CA 1
ATOM 695 C C . PHE A 1 93 ? -14.942 -5.206 15.001 1.00 93.00 93 PHE A C 1
ATOM 697 O O . PHE A 1 93 ? -13.930 -5.597 14.438 1.00 93.00 93 PHE A O 1
ATOM 704 N N . ALA A 1 94 ? -15.397 -5.782 16.117 1.00 93.88 94 ALA A N 1
ATOM 705 C CA . ALA A 1 94 ? -14.731 -6.882 16.820 1.00 93.88 94 ALA A CA 1
ATOM 706 C C . ALA A 1 94 ? -14.566 -8.170 15.990 1.00 93.88 94 ALA A C 1
ATOM 708 O O . ALA A 1 94 ? -13.732 -9.012 16.314 1.00 93.88 94 ALA A O 1
ATOM 709 N N . LYS A 1 95 ? -15.344 -8.339 14.914 1.00 95.06 95 LYS A N 1
ATOM 710 C CA . LYS A 1 95 ? -15.242 -9.487 13.999 1.00 95.06 95 LYS A CA 1
ATOM 711 C C . LYS A 1 95 ? -14.308 -9.228 12.819 1.00 95.06 95 LYS A C 1
ATOM 713 O O . LYS A 1 95 ? -14.100 -10.137 12.017 1.00 95.06 95 LYS A O 1
ATOM 718 N N . ALA A 1 96 ? -13.782 -8.012 12.672 1.00 93.81 96 ALA A N 1
ATOM 719 C CA . ALA A 1 96 ? -12.960 -7.647 11.528 1.00 93.81 96 ALA A CA 1
ATOM 720 C C . ALA A 1 96 ? -11.694 -8.528 11.463 1.00 93.81 96 ALA A C 1
ATOM 722 O O . ALA A 1 96 ? -10.900 -8.540 12.409 1.00 93.81 96 ALA A O 1
ATOM 723 N N . PRO A 1 97 ? -11.460 -9.251 10.352 1.00 94.12 97 PRO A N 1
ATOM 724 C CA . PRO A 1 97 ? -10.306 -10.129 10.216 1.00 94.12 97 PRO A CA 1
ATOM 725 C C . PRO A 1 97 ? -9.063 -9.321 9.812 1.00 94.12 97 PRO A C 1
ATOM 727 O O . PRO A 1 97 ? -8.551 -9.453 8.704 1.00 94.12 97 PRO A O 1
ATOM 730 N N . PHE A 1 98 ? -8.551 -8.473 10.708 1.00 94.06 98 PHE A N 1
ATOM 731 C CA . PHE A 1 98 ? -7.402 -7.607 10.411 1.00 94.06 98 PHE A CA 1
ATOM 732 C C . PHE A 1 98 ? -6.167 -8.337 9.862 1.00 94.06 98 PHE A C 1
ATOM 734 O O . PHE A 1 98 ? -5.584 -7.829 8.905 1.00 94.06 98 PHE A O 1
ATOM 741 N N . PRO A 1 99 ? -5.775 -9.531 10.356 1.00 92.75 99 PRO A N 1
ATOM 742 C CA . PRO A 1 99 ? -4.670 -10.277 9.753 1.00 92.75 99 PRO A CA 1
ATOM 743 C C . PRO A 1 99 ? -4.903 -10.626 8.277 1.00 92.75 99 PRO A C 1
ATOM 745 O O . PRO A 1 99 ? -3.968 -10.566 7.480 1.00 92.75 99 PRO A O 1
ATOM 748 N N . LEU A 1 100 ? -6.149 -10.930 7.893 1.00 95.38 100 LEU A N 1
ATOM 749 C CA . LEU A 1 100 ? -6.504 -11.201 6.500 1.00 95.38 100 LEU A CA 1
ATOM 750 C C . LEU A 1 100 ? -6.365 -9.939 5.646 1.00 95.38 100 LEU A C 1
ATOM 752 O O . LEU A 1 100 ? -5.809 -10.010 4.555 1.00 95.38 100 LEU A O 1
ATOM 756 N N . PHE A 1 101 ? -6.808 -8.781 6.146 1.00 93.94 101 PHE A N 1
ATOM 757 C CA . PHE A 1 101 ? -6.643 -7.511 5.433 1.00 93.94 101 PHE A CA 1
ATOM 758 C C . PHE A 1 101 ? -5.171 -7.130 5.250 1.00 93.94 101 PHE A C 1
ATOM 760 O O . PHE A 1 101 ? -4.800 -6.679 4.169 1.00 93.94 101 PHE A O 1
ATOM 767 N N . ARG A 1 102 ? -4.318 -7.372 6.255 1.00 94.81 102 ARG A N 1
ATOM 768 C CA . ARG A 1 102 ? -2.862 -7.157 6.148 1.00 94.81 102 ARG A CA 1
ATOM 769 C C . ARG A 1 102 ? -2.246 -8.047 5.071 1.00 94.81 102 ARG A C 1
ATOM 771 O O . ARG A 1 102 ? -1.531 -7.554 4.202 1.00 94.81 102 ARG A O 1
ATOM 778 N N . GLY A 1 103 ? -2.577 -9.340 5.087 1.00 95.12 103 GLY A N 1
ATOM 779 C CA . GLY A 1 103 ? -2.102 -10.294 4.083 1.00 95.12 103 GLY A CA 1
ATOM 780 C C . GLY A 1 103 ? -2.582 -9.953 2.672 1.00 95.12 103 GLY A C 1
ATOM 781 O O . GLY A 1 103 ?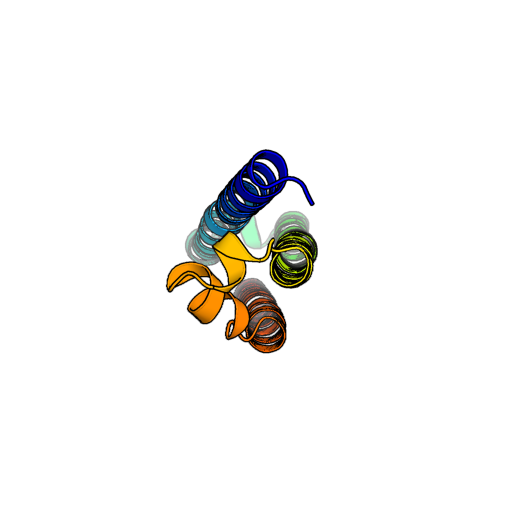 -1.791 -9.959 1.734 1.00 95.12 103 GLY A O 1
ATOM 782 N N . PHE A 1 104 ? -3.859 -9.594 2.523 1.00 94.56 104 PHE A N 1
ATOM 783 C CA . PHE A 1 104 ? -4.426 -9.192 1.238 1.00 94.56 104 PHE A CA 1
ATOM 784 C C . PHE A 1 104 ? -3.789 -7.902 0.709 1.00 94.56 104 PHE A C 1
ATOM 786 O O . PHE A 1 104 ? -3.441 -7.839 -0.466 1.00 94.56 104 PHE A O 1
ATOM 793 N N . ASN A 1 105 ? -3.564 -6.905 1.569 1.00 94.38 105 ASN A N 1
ATOM 794 C CA . ASN A 1 105 ? -2.853 -5.688 1.191 1.00 94.38 105 ASN A CA 1
ATOM 795 C C . ASN A 1 105 ? -1.442 -5.988 0.663 1.00 94.38 105 ASN A C 1
ATOM 797 O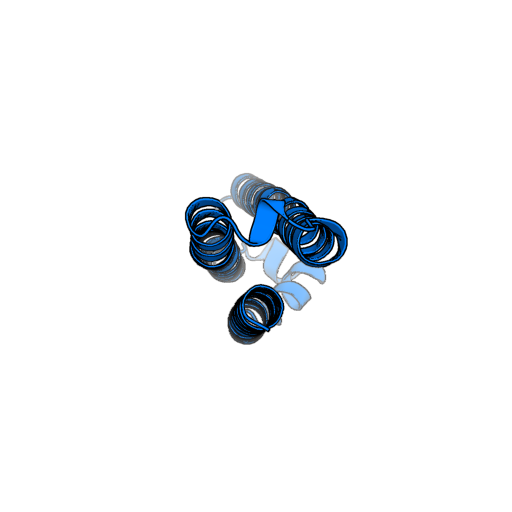 O . ASN A 1 105 ? -1.077 -5.544 -0.425 1.00 94.38 105 ASN A O 1
ATOM 801 N N . ALA A 1 106 ? -0.671 -6.783 1.410 1.00 95.56 106 ALA A N 1
ATOM 802 C CA . ALA A 1 106 ? 0.667 -7.189 0.997 1.00 95.56 106 ALA A CA 1
ATOM 803 C C . ALA A 1 106 ? 0.650 -7.911 -0.351 1.00 95.56 106 ALA A C 1
ATOM 805 O O . ALA A 1 106 ? 1.426 -7.568 -1.240 1.00 95.56 106 ALA A O 1
ATOM 806 N N . LEU A 1 107 ? -0.276 -8.856 -0.523 1.00 97.25 107 LEU A N 1
ATOM 807 C CA . LEU A 1 107 ? -0.449 -9.586 -1.771 1.00 97.25 107 LEU A CA 1
ATOM 808 C C . LEU A 1 107 ? -0.703 -8.640 -2.948 1.00 97.25 107 LEU A C 1
ATOM 810 O O . LEU A 1 107 ? 0.006 -8.717 -3.947 1.00 97.25 107 LEU A O 1
ATOM 814 N N . VAL A 1 108 ? -1.689 -7.747 -2.832 1.00 95.75 108 VAL A N 1
ATOM 815 C CA . VAL A 1 108 ? -2.070 -6.830 -3.915 1.00 95.75 108 VAL A CA 1
ATOM 816 C C . VAL A 1 108 ? -0.896 -5.933 -4.297 1.00 95.75 108 VAL A C 1
ATOM 818 O O . VAL A 1 108 ? -0.543 -5.866 -5.470 1.00 95.75 108 VAL A O 1
ATOM 821 N N . ILE A 1 109 ? -0.249 -5.292 -3.323 1.00 96.62 109 ILE A N 1
ATOM 822 C CA . ILE A 1 109 ? 0.867 -4.375 -3.583 1.00 96.62 109 ILE A CA 1
ATOM 823 C C . ILE A 1 109 ? 2.048 -5.104 -4.238 1.00 96.62 109 ILE A C 1
ATOM 825 O O . ILE A 1 109 ? 2.609 -4.610 -5.216 1.00 96.62 109 ILE A O 1
ATOM 829 N N . ILE A 1 110 ? 2.409 -6.293 -3.742 1.00 97.25 110 ILE A N 1
ATOM 830 C CA . ILE A 1 110 ? 3.511 -7.088 -4.303 1.00 97.25 110 ILE A CA 1
ATOM 831 C C . ILE A 1 110 ? 3.189 -7.514 -5.736 1.00 97.25 110 ILE A C 1
ATOM 833 O O . ILE A 1 110 ? 4.026 -7.352 -6.621 1.00 97.25 110 ILE A O 1
ATOM 837 N N . VAL A 1 111 ? 1.978 -8.020 -5.986 1.00 98.12 111 VAL A N 1
ATOM 838 C CA . VAL A 1 111 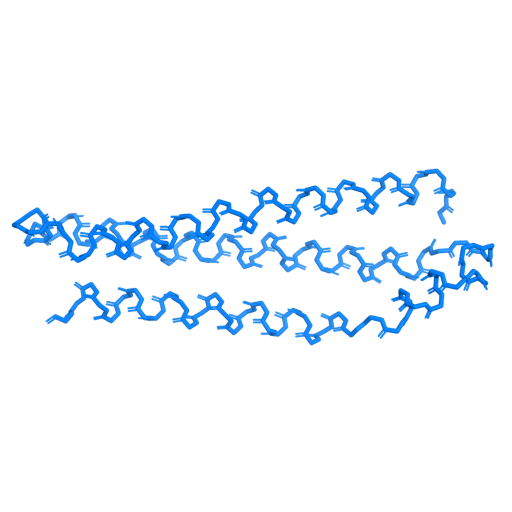? 1.553 -8.437 -7.329 1.00 98.12 111 VAL A CA 1
ATOM 839 C C . VAL A 1 111 ? 1.583 -7.252 -8.294 1.00 98.12 111 VAL A C 1
ATOM 841 O O . VAL A 1 111 ? 2.132 -7.380 -9.385 1.00 98.12 111 VAL A O 1
ATOM 844 N N . MET A 1 112 ? 1.074 -6.083 -7.894 1.00 97.56 112 MET A N 1
ATOM 845 C CA . MET A 1 112 ? 1.106 -4.890 -8.746 1.00 97.56 112 MET A CA 1
ATOM 846 C C . MET A 1 112 ? 2.535 -4.411 -9.017 1.00 97.56 112 MET A C 1
ATOM 848 O O . MET A 1 112 ? 2.835 -3.997 -10.136 1.00 97.56 112 MET A O 1
ATOM 852 N N . ALA A 1 113 ? 3.436 -4.480 -8.035 1.00 97.88 113 ALA A N 1
ATOM 853 C CA . ALA A 1 113 ? 4.843 -4.146 -8.240 1.00 97.88 113 ALA A CA 1
ATOM 854 C C . ALA A 1 113 ? 5.508 -5.103 -9.242 1.00 97.88 113 ALA A C 1
ATOM 856 O O . ALA A 1 113 ? 6.156 -4.650 -10.182 1.00 97.88 113 ALA A O 1
ATOM 857 N N . VAL A 1 114 ? 5.294 -6.415 -9.087 1.00 98.19 114 VAL A N 1
ATOM 858 C CA . VAL A 1 114 ? 5.825 -7.430 -10.009 1.00 98.19 114 VAL A CA 1
ATOM 859 C C . VAL A 1 114 ? 5.304 -7.201 -11.422 1.00 98.19 114 VAL A C 1
ATOM 861 O O . VAL A 1 114 ? 6.106 -7.148 -12.344 1.00 98.19 114 VAL A O 1
ATOM 864 N N . LEU A 1 115 ? 3.997 -6.996 -11.601 1.00 98.06 115 LEU A N 1
ATOM 865 C CA . LEU A 1 115 ? 3.407 -6.765 -12.922 1.00 98.06 115 LEU A CA 1
ATOM 866 C C . LEU A 1 115 ? 3.970 -5.513 -13.606 1.00 98.06 115 LEU A C 1
ATOM 868 O O . LEU A 1 115 ? 4.269 -5.558 -14.797 1.00 98.06 115 LEU A O 1
ATOM 872 N N . GLN A 1 116 ? 4.151 -4.415 -12.867 1.00 97.62 116 GLN A N 1
ATOM 873 C CA . GLN A 1 116 ? 4.757 -3.194 -13.410 1.00 97.62 116 GLN A CA 1
ATOM 874 C C . GLN A 1 116 ? 6.219 -3.411 -13.802 1.00 97.62 116 GLN A C 1
ATOM 876 O O . GLN A 1 116 ? 6.624 -2.975 -14.873 1.00 97.62 116 GLN A O 1
ATOM 881 N N . LEU A 1 117 ? 7.008 -4.109 -12.978 1.00 97.56 117 LEU A N 1
ATOM 882 C CA . LEU A 1 117 ? 8.398 -4.427 -13.312 1.00 97.56 117 LEU A CA 1
ATOM 883 C C . LEU A 1 117 ? 8.477 -5.367 -14.519 1.00 97.56 117 LEU A C 1
ATOM 885 O O . LEU A 1 117 ? 9.265 -5.127 -15.423 1.00 97.56 117 LEU A O 1
ATOM 889 N N . THR A 1 118 ? 7.638 -6.402 -14.577 1.00 96.88 118 THR A N 1
ATOM 890 C CA . THR A 1 118 ? 7.580 -7.303 -15.733 1.00 96.88 118 THR A CA 1
ATOM 891 C C . THR A 1 118 ? 7.234 -6.546 -17.009 1.00 96.88 118 THR A C 1
ATOM 893 O O . THR A 1 118 ? 7.899 -6.760 -18.011 1.00 96.88 118 THR A O 1
ATOM 896 N N . ALA A 1 119 ? 6.255 -5.641 -16.967 1.00 95.00 119 ALA A N 1
ATOM 897 C CA . ALA A 1 119 ? 5.889 -4.821 -18.120 1.00 95.00 119 ALA A CA 1
ATOM 898 C C . ALA A 1 119 ? 6.979 -3.806 -18.510 1.00 95.00 119 ALA A C 1
ATOM 900 O O . ALA A 1 119 ? 7.121 -3.474 -19.678 1.00 95.00 119 ALA A O 1
ATOM 901 N N . LEU A 1 120 ? 7.748 -3.299 -17.544 1.00 94.88 120 LEU A N 1
ATOM 902 C CA . LEU A 1 120 ? 8.828 -2.341 -17.792 1.00 94.88 120 LEU A CA 1
ATOM 903 C C . LEU A 1 120 ? 10.050 -2.976 -18.477 1.00 94.88 120 LEU A C 1
ATOM 905 O O . LEU A 1 120 ? 10.798 -2.273 -19.155 1.00 94.88 120 LEU A O 1
ATOM 909 N N . TYR A 1 121 ? 10.283 -4.272 -18.253 1.00 92.00 121 TYR A N 1
ATOM 910 C CA . TYR A 1 121 ? 11.439 -5.016 -18.771 1.00 92.00 121 TYR A CA 1
ATOM 911 C C . TYR A 1 121 ? 11.089 -6.019 -19.884 1.00 92.00 121 TYR A C 1
ATOM 913 O O . TYR A 1 121 ? 11.976 -6.760 -20.313 1.00 92.00 121 TYR A O 1
ATOM 921 N N . SER A 1 122 ? 9.825 -6.084 -20.313 1.00 87.31 122 SER A N 1
ATOM 922 C CA . SER A 1 122 ? 9.375 -6.888 -21.460 1.00 87.31 122 SER A CA 1
ATOM 923 C C . SER A 1 122 ? 9.619 -6.170 -22.776 1.00 87.31 122 SER A C 1
ATOM 925 O O . SER A 1 122 ? 10.085 -6.842 -23.719 1.00 87.31 122 SER A O 1
#

Foldseek 3Di:
DPPVVLVVLLVVLVVLLCVLVVVLVVLLVVLVVCLVPVPP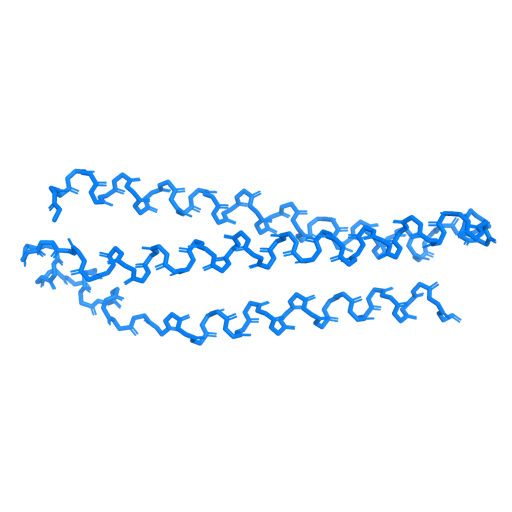VLVPVVSLVVSLVCLVVSLVVSLVSNLVSLVSLVVSLVVDDPVLCPDPNSVVSVPDPSVVVSVVSNVVSVVSSVVSNVSSVD

Radius of gyration: 18.89 Å; chains: 1; bounding box: 42×22×54 Å

pLDDT: mean 93.64, std 4.0, range [77.06, 98.19]

Secondary structure (DSSP, 8-state):
--HHHHHHHHHHHHHHHHHHHHHHHHHHHHHHHHHHH-GGGSSSHHHHHHHHHHHHHHHHHHHHHHHHHHHHHHHHHHT--HHHHHSHHHHHHTT--HHHHHHHHHHHHHHHHHHHHHHHH-

Sequence (122 aa):
MQQGTWVQLIHTRGADAQAVILPYVFSVLGTFAFIIWGGEALDVGAVQLAIAAWVVLGSLWTLLWFDGVIADLGAAMKDMDSEIAASNIGKNFAKAPFPLFRGFNALVIIVMAVLQLTALYS